Protein AF-A0A2V8G9W7-F1 (afdb_monomer)

Radius of gyration: 16.41 Å; Cα contacts (8 Å, |Δi|>4): 81; chains: 1; bounding box: 34×30×47 Å

Secondary structure (DSSP, 8-state):
-HHHHHT---GGG--S-EEEEEE--SS----TT--HHHHHHHHHHIIIIIHHHHHHHHHHHHHH-TTEEEEEEPS--TTHHHH-HHHHHHHHHHHHHHHHT-

Foldseek 3Di:
DVVVVVPQDQLLPDDDADEEEQEDDPADDDDPPDDPVRVVVRRVCCVVPVNVPSVVNVVNCVVRNPNYDYDYDYPDDPCCCVVPPVNVVVVVVVVCCSVVVD

pLDDT: mean 90.94, std 8.75, range [58.19, 98.12]

Nearest PDB structures (foldseek):
  2xmz-assembly1_A  TM=7.226E-01  e=2.400E+00  Staphylococcus aureus
  3fg9-assembly3_E  TM=3.891E-01  e=1.613E+00  Lactiplantibacillus plantarum
  6lla-assembly1_A  TM=4.918E-01  e=3.573E+00  Providencia alcalifaciens F90-2004

Structure (mmCIF, N/CA/C/O backbone):
data_AF-A0A2V8G9W7-F1
#
_entry.id   AF-A0A2V8G9W7-F1
#
loop_
_atom_site.group_PDB
_atom_site.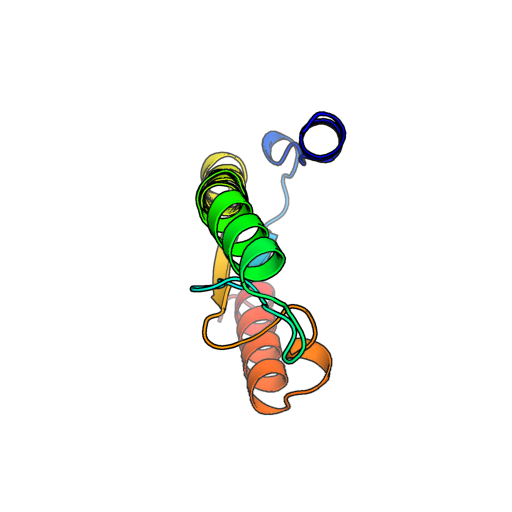id
_atom_site.type_symbol
_atom_site.label_atom_id
_atom_site.label_alt_id
_atom_site.label_comp_id
_atom_site.label_asym_id
_atom_site.label_entity_id
_atom_site.label_seq_id
_atom_site.pdbx_PDB_ins_code
_atom_site.Cartn_x
_atom_site.Cartn_y
_atom_site.Cartn_z
_atom_site.occupancy
_atom_site.B_iso_or_equiv
_atom_site.auth_seq_id
_atom_site.auth_comp_id
_atom_site.auth_asym_id
_atom_site.auth_atom_id
_atom_site.pdbx_PDB_model_num
ATOM 1 N N . MET A 1 1 ? -5.500 7.413 -16.360 1.00 58.41 1 MET A N 1
ATOM 2 C CA . MET A 1 1 ? -5.707 8.354 -15.234 1.00 58.41 1 MET A CA 1
ATOM 3 C C . MET A 1 1 ? -7.182 8.521 -14.854 1.00 58.41 1 MET A C 1
ATOM 5 O O . MET A 1 1 ? -7.448 8.552 -13.666 1.00 58.41 1 MET A O 1
ATOM 9 N N . ARG A 1 2 ? -8.145 8.560 -15.795 1.00 58.19 2 ARG A N 1
ATOM 10 C CA . ARG A 1 2 ? -9.589 8.661 -15.477 1.00 58.19 2 ARG A CA 1
ATOM 11 C C . ARG A 1 2 ? -10.114 7.530 -14.571 1.00 58.19 2 ARG A C 1
ATOM 13 O O . ARG A 1 2 ? -10.592 7.821 -13.486 1.00 58.19 2 ARG A O 1
ATOM 20 N N . GLY A 1 3 ? -9.903 6.265 -14.947 1.00 61.53 3 GLY A N 1
ATOM 21 C CA . GLY A 1 3 ? -10.383 5.125 -14.147 1.00 61.53 3 GLY A CA 1
ATOM 22 C C . GLY A 1 3 ? -9.764 5.013 -12.744 1.00 61.53 3 GLY A C 1
ATOM 23 O O . GLY A 1 3 ? -10.428 4.574 -11.818 1.00 61.53 3 GLY A O 1
ATOM 24 N N . ALA A 1 4 ? -8.521 5.474 -12.554 1.00 62.44 4 ALA A N 1
ATOM 25 C CA . ALA A 1 4 ? -7.884 5.493 -11.232 1.00 62.44 4 ALA A CA 1
ATOM 26 C C . ALA A 1 4 ? -8.502 6.540 -10.290 1.00 62.44 4 ALA A C 1
ATOM 28 O O . ALA A 1 4 ? -8.492 6.334 -9.086 1.00 62.44 4 ALA A O 1
ATOM 29 N N . ARG A 1 5 ? -9.043 7.640 -10.836 1.00 63.84 5 ARG A N 1
ATOM 30 C CA . ARG A 1 5 ? -9.776 8.658 -10.066 1.00 63.84 5 ARG A CA 1
ATOM 31 C C . ARG A 1 5 ? -11.213 8.234 -9.780 1.00 63.84 5 ARG A C 1
ATOM 33 O O . ARG A 1 5 ? -11.722 8.513 -8.710 1.00 63.84 5 ARG A O 1
ATOM 40 N N . GLU A 1 6 ? -11.861 7.562 -10.729 1.00 70.25 6 GLU A N 1
ATOM 41 C CA . GLU A 1 6 ? -13.224 7.036 -10.550 1.00 70.25 6 GLU A CA 1
ATOM 42 C C . GLU A 1 6 ? -13.275 5.903 -9.511 1.00 70.25 6 GLU A C 1
ATOM 44 O O . GLU A 1 6 ? -14.286 5.736 -8.838 1.00 70.25 6 GLU A O 1
ATOM 49 N N . ALA A 1 7 ? -12.179 5.154 -9.358 1.00 76.44 7 ALA A N 1
ATOM 50 C CA . ALA A 1 7 ? -12.022 4.118 -8.340 1.00 76.44 7 ALA A CA 1
ATOM 51 C C . ALA A 1 7 ? -11.385 4.622 -7.029 1.00 76.44 7 ALA A C 1
ATOM 53 O O . ALA A 1 7 ? -11.114 3.806 -6.148 1.00 76.44 7 ALA A O 1
ATOM 54 N N . ASP A 1 8 ? -11.095 5.923 -6.904 1.00 83.12 8 ASP A N 1
ATOM 55 C CA . ASP A 1 8 ? -10.475 6.472 -5.698 1.00 83.12 8 ASP A CA 1
ATOM 56 C C . ASP A 1 8 ? -11.510 6.522 -4.557 1.00 83.12 8 ASP A C 1
ATOM 58 O O . ASP A 1 8 ? -12.560 7.153 -4.722 1.00 83.12 8 ASP A O 1
ATOM 62 N N . PRO A 1 9 ? -11.287 5.832 -3.424 1.00 89.50 9 PRO A N 1
ATOM 63 C CA . PRO A 1 9 ? -12.305 5.739 -2.386 1.00 89.50 9 PRO A CA 1
ATOM 64 C C . PRO A 1 9 ? -12.497 7.060 -1.639 1.00 89.50 9 PRO A C 1
ATOM 66 O O . PRO A 1 9 ? -11.535 7.720 -1.261 1.00 89.50 9 PRO A O 1
ATOM 69 N N . ASP A 1 10 ? -13.749 7.402 -1.338 1.00 93.50 10 ASP A N 1
ATOM 70 C CA . ASP A 1 10 ? -14.079 8.521 -0.453 1.00 93.50 10 ASP A CA 1
ATOM 71 C C . ASP A 1 10 ? -14.048 8.063 1.014 1.00 93.50 10 ASP A C 1
ATOM 73 O O . ASP A 1 10 ? -15.058 7.620 1.574 1.00 93.50 10 ASP A O 1
ATOM 77 N N . TYR A 1 11 ? -12.871 8.150 1.640 1.00 95.62 11 TYR A N 1
ATOM 78 C CA . TYR A 1 11 ? -12.674 7.721 3.030 1.00 95.62 11 TYR A CA 1
ATOM 79 C C . TYR A 1 11 ? -13.394 8.606 4.053 1.00 95.62 11 TYR A C 1
ATOM 81 O O . TYR A 1 11 ? -13.629 8.163 5.177 1.00 95.62 11 TYR A O 1
ATOM 89 N N . THR A 1 12 ? -13.825 9.817 3.677 1.00 95.81 12 THR A N 1
ATOM 90 C CA . THR A 1 12 ? -14.509 10.741 4.601 1.00 95.81 12 THR A CA 1
ATOM 91 C C . THR A 1 12 ? -15.853 10.203 5.101 1.00 95.81 12 THR A C 1
ATOM 93 O O . THR A 1 12 ? -16.359 10.637 6.140 1.00 95.81 12 THR A O 1
ATOM 96 N N . LYS A 1 13 ? -16.422 9.232 4.376 1.00 94.81 13 LYS A N 1
ATOM 97 C CA . LYS A 1 13 ? -17.689 8.564 4.692 1.00 94.81 13 LYS A CA 1
ATOM 98 C C . LYS A 1 13 ? -17.529 7.338 5.589 1.00 94.81 13 LYS A C 1
ATOM 100 O O . LYS A 1 13 ? -18.532 6.801 6.055 1.00 94.81 13 LYS A O 1
ATOM 105 N N . VAL A 1 14 ? -16.303 6.876 5.834 1.00 95.12 14 VAL A N 1
ATOM 106 C CA . VAL A 1 14 ? -16.050 5.713 6.688 1.00 95.12 14 VAL A CA 1
ATOM 107 C C . VAL A 1 14 ? -15.969 6.169 8.143 1.00 95.12 14 VAL A C 1
ATOM 109 O O . VAL A 1 14 ? -15.146 7.005 8.511 1.00 95.12 14 VAL A O 1
ATOM 112 N N . THR A 1 15 ? -16.841 5.619 8.987 1.00 95.19 15 THR A N 1
ATOM 113 C CA . THR A 1 15 ? -16.925 5.981 10.413 1.00 95.19 15 THR A CA 1
AT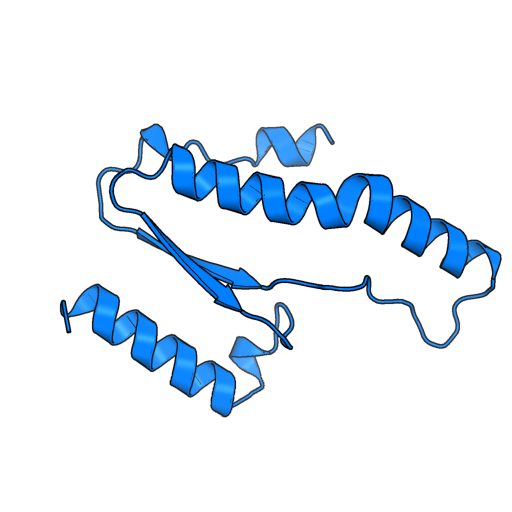OM 114 C C . THR A 1 15 ? -16.285 4.956 11.344 1.00 95.19 15 THR A C 1
ATOM 116 O O . THR A 1 15 ? -15.933 5.305 12.469 1.00 95.19 15 THR A O 1
ATOM 119 N N . ALA A 1 16 ? -16.118 3.712 10.892 1.00 95.69 16 ALA A N 1
ATOM 120 C CA . ALA A 1 16 ? -15.447 2.659 11.648 1.00 95.69 16 ALA A CA 1
ATOM 121 C C . ALA A 1 16 ? -13.918 2.846 11.627 1.00 95.69 16 ALA A C 1
ATOM 123 O O . ALA A 1 16 ? -13.399 3.371 10.642 1.00 95.69 16 ALA A O 1
ATOM 124 N N . PRO A 1 17 ? -13.179 2.392 12.657 1.00 96.50 17 PRO A N 1
ATOM 125 C CA . PRO A 1 17 ? -11.728 2.265 12.573 1.00 96.50 17 PRO A CA 1
ATOM 126 C C . PRO A 1 17 ? -11.307 1.447 11.348 1.00 96.50 17 PRO A C 1
ATOM 128 O O . PRO A 1 17 ? -11.945 0.443 11.027 1.00 96.50 17 PRO A O 1
ATOM 131 N N . ALA A 1 18 ? -10.212 1.834 10.691 1.00 97.25 18 ALA A N 1
ATOM 132 C CA . ALA A 1 18 ? -9.676 1.097 9.548 1.00 97.25 18 ALA A CA 1
ATOM 133 C C . ALA A 1 18 ? -8.156 0.936 9.627 1.00 97.25 18 ALA A C 1
ATOM 135 O O . ALA A 1 18 ? -7.429 1.894 9.889 1.00 97.25 18 ALA A O 1
ATOM 136 N N . LEU A 1 19 ? -7.685 -0.271 9.320 1.00 97.00 19 LEU A N 1
ATOM 137 C CA . LEU A 1 19 ? -6.276 -0.583 9.118 1.00 97.00 19 LEU A CA 1
ATOM 138 C C . LEU A 1 19 ? -6.014 -0.790 7.626 1.00 97.00 19 LEU A C 1
ATOM 140 O O . LEU A 1 19 ? -6.699 -1.580 6.977 1.00 97.00 19 LEU A O 1
ATOM 144 N N . SER A 1 20 ? -5.009 -0.100 7.094 1.00 95.44 20 SER A N 1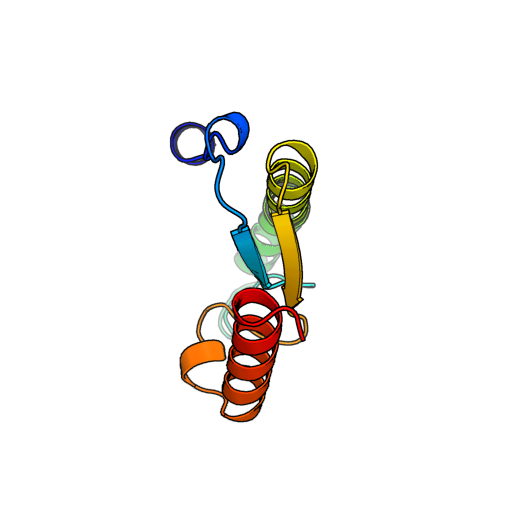
ATOM 145 C CA . SER A 1 20 ? -4.537 -0.253 5.721 1.00 95.44 20 SER A CA 1
ATOM 146 C C . SER A 1 20 ? -3.103 -0.770 5.707 1.00 95.44 20 SER A C 1
ATOM 148 O O . SER A 1 20 ? -2.225 -0.212 6.366 1.00 95.44 20 SER A O 1
ATOM 150 N N . PHE A 1 21 ? -2.858 -1.818 4.925 1.00 94.25 21 PHE A N 1
ATOM 151 C CA . PHE A 1 21 ? -1.516 -2.287 4.600 1.00 94.25 21 PHE A CA 1
ATOM 152 C C . PHE A 1 21 ? -1.131 -1.769 3.215 1.00 94.25 21 PHE A C 1
ATOM 154 O O . PHE A 1 21 ? -1.819 -2.045 2.231 1.00 94.25 21 PHE A O 1
ATOM 161 N N . ALA A 1 22 ? -0.039 -1.014 3.135 1.00 93.25 22 ALA A N 1
ATOM 162 C CA . ALA A 1 22 ? 0.423 -0.392 1.903 1.00 93.25 22 ALA A CA 1
ATOM 163 C C . ALA A 1 22 ? 1.795 -0.942 1.514 1.00 93.25 22 ALA A C 1
ATOM 165 O O . ALA A 1 22 ? 2.801 -0.572 2.110 1.00 93.25 22 ALA A O 1
ATOM 166 N N . THR A 1 23 ? 1.844 -1.809 0.503 1.00 91.88 23 THR A N 1
ATOM 167 C CA . THR A 1 23 ? 3.113 -2.250 -0.088 1.00 91.88 23 THR A CA 1
ATOM 168 C C . THR A 1 23 ? 3.810 -1.083 -0.778 1.00 91.88 23 THR A C 1
ATOM 170 O O . THR A 1 23 ? 3.214 -0.431 -1.640 1.00 91.88 23 THR A O 1
ATOM 173 N N . ILE A 1 24 ? 5.061 -0.838 -0.402 1.00 92.38 24 ILE A N 1
ATOM 174 C CA . ILE A 1 24 ? 5.915 0.209 -0.951 1.00 92.38 24 ILE A CA 1
ATOM 175 C C . ILE A 1 24 ? 6.920 -0.429 -1.893 1.00 92.38 24 ILE A C 1
ATOM 177 O O . ILE A 1 24 ? 7.681 -1.310 -1.499 1.00 92.38 24 ILE A O 1
ATOM 181 N N . TYR A 1 25 ? 6.942 0.058 -3.128 1.00 90.88 25 TYR A N 1
ATOM 182 C CA . TYR A 1 25 ? 7.959 -0.326 -4.095 1.00 90.88 25 TYR A CA 1
ATOM 183 C C . TYR A 1 25 ? 8.965 0.811 -4.244 1.00 90.88 25 TYR A C 1
ATOM 185 O O . TYR A 1 25 ? 8.578 1.956 -4.491 1.00 90.88 25 TYR A O 1
ATOM 193 N N . ASP A 1 26 ? 10.251 0.485 -4.142 1.00 88.38 26 ASP A N 1
ATOM 194 C CA . ASP A 1 26 ? 11.337 1.441 -4.391 1.00 88.38 26 ASP A CA 1
ATOM 195 C C . ASP A 1 26 ? 11.686 1.531 -5.886 1.00 88.38 26 ASP A C 1
ATOM 197 O O . ASP A 1 26 ? 12.175 2.553 -6.371 1.00 88.38 26 ASP A O 1
ATOM 201 N N . ALA A 1 27 ? 11.381 0.474 -6.643 1.00 90.31 27 ALA A N 1
ATOM 202 C CA . ALA A 1 27 ? 11.637 0.366 -8.073 1.00 90.31 27 ALA A CA 1
ATOM 203 C C . ALA A 1 27 ? 10.498 -0.385 -8.786 1.00 90.31 27 ALA A C 1
ATOM 205 O O . ALA A 1 27 ? 9.824 -1.217 -8.172 1.00 90.31 27 ALA A O 1
ATOM 206 N N . PRO A 1 28 ? 10.275 -0.134 -10.089 1.00 91.75 28 PRO A N 1
ATOM 207 C CA . PRO A 1 28 ? 9.295 -0.884 -10.853 1.00 91.75 28 PRO A CA 1
ATOM 208 C C . PRO A 1 28 ? 9.821 -2.283 -11.175 1.00 91.75 28 PRO A C 1
ATOM 210 O O . PRO A 1 28 ? 11.024 -2.497 -11.336 1.00 91.75 28 PRO A O 1
ATOM 213 N N . TYR A 1 29 ? 8.904 -3.225 -11.381 1.00 90.75 29 TYR A N 1
ATOM 214 C CA . TYR A 1 29 ? 9.251 -4.498 -12.001 1.00 90.75 29 TYR A CA 1
ATOM 215 C C . TYR A 1 29 ? 9.691 -4.279 -13.456 1.00 90.75 29 TYR A C 1
ATOM 217 O O . TYR A 1 29 ? 8.969 -3.666 -14.247 1.00 90.75 29 TYR A O 1
ATOM 225 N N . ILE A 1 30 ? 10.863 -4.805 -13.812 1.00 94.12 30 ILE A N 1
ATOM 226 C CA . ILE A 1 30 ? 11.386 -4.810 -15.180 1.00 94.12 30 ILE A CA 1
ATOM 227 C C . ILE A 1 30 ? 11.583 -6.277 -15.586 1.00 94.12 30 ILE A C 1
ATOM 229 O O . ILE A 1 30 ? 12.370 -6.966 -14.931 1.00 94.12 30 ILE A O 1
ATOM 233 N N . PRO A 1 31 ? 10.898 -6.768 -16.637 1.00 95.06 31 PRO A N 1
ATOM 234 C CA . PRO A 1 31 ? 11.097 -8.124 -17.142 1.00 95.06 31 PRO A CA 1
ATOM 235 C C . PRO A 1 31 ? 12.564 -8.398 -17.492 1.00 95.06 31 PRO A C 1
ATOM 237 O O . PRO A 1 31 ? 13.274 -7.510 -17.970 1.00 95.06 31 PRO A O 1
ATOM 240 N N . ALA A 1 32 ? 13.019 -9.632 -17.268 1.00 96.50 32 ALA A N 1
ATOM 241 C CA . ALA A 1 32 ? 14.411 -10.016 -17.518 1.00 96.50 32 ALA A CA 1
ATOM 242 C C . ALA A 1 32 ? 14.803 -9.911 -19.004 1.00 96.50 32 ALA A C 1
ATOM 244 O O . ALA A 1 32 ? 15.964 -9.665 -19.319 1.00 96.50 32 ALA A O 1
ATOM 245 N N . ASP A 1 33 ? 13.831 -10.067 -19.901 1.00 97.00 33 ASP A N 1
ATOM 246 C CA . ASP A 1 33 ? 13.951 -9.999 -21.357 1.00 97.00 33 ASP A CA 1
ATOM 247 C C . ASP A 1 33 ? 13.622 -8.611 -21.937 1.00 97.00 33 ASP A C 1
ATOM 249 O O . ASP A 1 33 ? 13.576 -8.446 -23.156 1.00 97.00 33 ASP A O 1
ATOM 253 N N . ALA A 1 34 ? 13.405 -7.597 -21.092 1.00 97.19 34 ALA A N 1
ATOM 254 C CA . ALA A 1 34 ? 13.112 -6.248 -21.557 1.00 97.19 34 ALA A CA 1
ATOM 255 C C . ALA A 1 34 ? 14.314 -5.627 -22.286 1.00 97.19 34 ALA A C 1
ATOM 257 O O . ALA A 1 34 ? 15.395 -5.466 -21.709 1.00 97.19 34 ALA A O 1
ATOM 258 N N . ASP A 1 35 ? 14.095 -5.209 -23.534 1.00 98.12 35 ASP A N 1
ATOM 259 C CA . ASP A 1 35 ? 15.072 -4.425 -24.286 1.00 98.12 35 ASP A CA 1
ATOM 260 C C . ASP A 1 35 ? 15.276 -3.017 -23.687 1.00 98.12 35 ASP A C 1
ATOM 262 O O . ASP A 1 35 ? 14.583 -2.584 -22.757 1.00 98.12 35 ASP A O 1
ATOM 266 N N . ALA A 1 36 ? 16.263 -2.286 -24.213 1.00 98.12 36 ALA A N 1
ATOM 267 C CA . ALA A 1 36 ? 16.616 -0.960 -23.710 1.00 98.12 36 ALA A CA 1
ATOM 268 C C . ALA A 1 36 ? 15.450 0.043 -23.801 1.00 98.12 36 ALA A C 1
ATOM 270 O O . ALA A 1 36 ? 15.233 0.811 -22.862 1.00 98.12 36 ALA A O 1
ATOM 271 N N . ALA A 1 37 ? 14.672 0.005 -24.887 1.00 97.94 37 ALA A N 1
ATOM 272 C CA . ALA A 1 37 ? 13.567 0.933 -25.110 1.00 97.94 37 ALA A CA 1
ATOM 273 C C . ALA A 1 37 ? 12.390 0.652 -24.163 1.00 97.94 37 ALA A C 1
ATOM 275 O O . ALA A 1 37 ? 11.788 1.572 -23.602 1.00 97.94 37 ALA A O 1
ATOM 276 N N . LEU A 1 38 ? 12.068 -0.623 -23.933 1.00 97.62 38 LEU A N 1
ATOM 277 C CA . LEU A 1 38 ? 11.048 -1.035 -22.978 1.00 97.62 38 LEU A CA 1
ATOM 278 C C . LEU A 1 38 ? 11.466 -0.690 -21.548 1.00 97.62 38 LEU A C 1
ATOM 280 O O . LEU A 1 38 ? 10.656 -0.153 -20.790 1.00 97.62 38 LEU A O 1
ATOM 284 N N . ARG A 1 39 ? 12.726 -0.954 -21.188 1.00 97.88 39 ARG A N 1
ATOM 285 C CA . ARG A 1 39 ? 13.281 -0.592 -19.879 1.00 97.88 39 ARG A CA 1
ATOM 286 C C . ARG A 1 39 ? 13.144 0.905 -19.615 1.00 97.88 39 ARG A C 1
ATOM 288 O O . ARG A 1 39 ? 12.629 1.281 -18.563 1.00 97.88 39 ARG A O 1
ATOM 295 N N . GLU A 1 40 ? 13.549 1.745 -20.565 1.00 98.06 40 GLU A N 1
ATOM 296 C CA . GLU A 1 40 ? 13.416 3.200 -20.457 1.00 98.06 40 GLU A CA 1
ATOM 297 C C . GLU A 1 40 ? 11.950 3.608 -20.267 1.00 98.06 40 GLU A C 1
ATOM 299 O O . GLU A 1 40 ? 11.617 4.323 -19.324 1.00 98.06 40 GLU A O 1
ATOM 304 N N . LYS A 1 41 ? 11.040 3.067 -21.083 1.00 97.75 41 LYS A N 1
ATOM 305 C CA . LYS A 1 41 ? 9.604 3.355 -20.979 1.00 97.75 41 LYS A CA 1
ATOM 306 C C . LYS A 1 41 ? 9.012 2.974 -19.617 1.00 97.75 41 LYS A C 1
ATOM 308 O O . LYS A 1 41 ? 8.170 3.708 -19.095 1.00 97.75 41 LYS A O 1
ATOM 313 N N . ILE A 1 42 ? 9.417 1.837 -19.047 1.00 97.44 42 ILE A N 1
ATOM 314 C CA . ILE A 1 42 ? 8.968 1.389 -17.720 1.00 97.44 42 ILE A CA 1
ATOM 315 C C . ILE A 1 42 ? 9.468 2.349 -16.640 1.00 97.44 42 ILE A C 1
ATOM 317 O O . ILE A 1 42 ? 8.670 2.801 -15.819 1.00 97.44 42 ILE A O 1
ATOM 321 N N . VAL A 1 43 ? 10.759 2.690 -16.660 1.00 97.00 43 VAL A N 1
ATOM 322 C CA . VAL A 1 43 ? 11.370 3.597 -15.677 1.00 97.00 43 VAL A CA 1
ATOM 323 C C . VAL A 1 43 ? 10.746 4.991 -15.755 1.00 97.00 43 VAL A C 1
ATOM 325 O O . VAL A 1 43 ? 10.358 5.540 -14.726 1.00 97.00 43 VAL A O 1
ATOM 328 N N . THR A 1 44 ? 10.557 5.536 -16.958 1.00 97.12 44 THR A N 1
ATOM 329 C CA . THR A 1 44 ? 9.896 6.834 -17.155 1.00 97.12 44 THR A CA 1
ATOM 330 C C . THR A 1 44 ? 8.477 6.813 -16.599 1.00 97.12 44 THR A C 1
ATOM 332 O O . THR A 1 44 ? 8.117 7.657 -15.781 1.00 97.12 44 THR A O 1
ATOM 335 N N . ARG A 1 45 ? 7.679 5.792 -16.940 1.00 95.00 45 ARG A N 1
ATOM 336 C CA . ARG A 1 45 ? 6.311 5.661 -16.418 1.00 95.00 45 ARG A CA 1
ATOM 337 C C . ARG A 1 45 ? 6.273 5.500 -14.896 1.00 95.00 45 ARG A C 1
ATOM 339 O O . ARG A 1 45 ? 5.355 6.004 -14.249 1.00 95.00 45 ARG A O 1
ATOM 346 N N . TRP A 1 46 ? 7.227 4.775 -14.322 1.00 94.81 46 TRP A N 1
ATOM 347 C CA . TRP A 1 46 ? 7.350 4.624 -12.877 1.00 94.81 46 TRP A CA 1
ATOM 348 C C . TRP A 1 46 ? 7.618 5.963 -12.194 1.00 94.81 46 TRP A C 1
ATOM 350 O O . TRP A 1 46 ? 6.899 6.318 -11.263 1.00 94.81 46 TRP A O 1
ATOM 360 N N . ASN A 1 47 ? 8.592 6.722 -12.690 1.00 94.50 47 ASN A N 1
ATOM 361 C CA . ASN A 1 47 ? 8.976 8.002 -12.105 1.00 94.50 47 ASN A CA 1
ATOM 362 C C . ASN A 1 47 ? 7.874 9.058 -12.249 1.00 94.50 47 ASN A C 1
ATOM 364 O O . ASN A 1 47 ? 7.590 9.778 -11.296 1.00 94.50 47 ASN A O 1
ATOM 368 N N . GLU A 1 48 ? 7.225 9.128 -13.412 1.00 94.38 48 GLU A N 1
ATOM 369 C CA . GLU A 1 48 ? 6.170 10.113 -13.674 1.00 94.38 48 GLU A CA 1
ATOM 370 C C . GLU A 1 48 ? 4.852 9.782 -12.965 1.00 94.38 48 GLU A C 1
ATOM 372 O O . GLU A 1 48 ? 4.128 10.688 -12.552 1.00 94.38 48 GLU A O 1
ATOM 377 N N . TYR A 1 49 ? 4.518 8.493 -12.826 1.00 89.81 49 TYR A N 1
ATOM 378 C CA . TYR A 1 49 ? 3.194 8.078 -12.353 1.00 89.81 49 TYR A CA 1
ATOM 379 C C . TYR A 1 49 ? 3.235 7.080 -11.205 1.00 89.81 49 TYR A C 1
ATOM 381 O O . TYR A 1 49 ? 2.550 7.293 -10.213 1.00 89.81 49 TYR A O 1
ATOM 389 N N . GLY A 1 50 ? 3.990 5.986 -11.323 1.00 89.94 50 GLY A N 1
ATOM 390 C CA . GLY A 1 50 ? 3.962 4.889 -10.349 1.00 89.94 50 GLY A CA 1
ATOM 391 C C . GLY A 1 50 ? 4.358 5.324 -8.935 1.00 89.94 50 GLY A C 1
ATOM 392 O O . GLY A 1 50 ? 3.558 5.205 -8.004 1.00 89.94 50 GLY A O 1
ATOM 393 N N . ASN A 1 51 ? 5.561 5.883 -8.794 1.00 90.38 51 ASN A N 1
ATOM 394 C CA . ASN A 1 51 ? 6.109 6.307 -7.509 1.00 90.38 51 ASN A CA 1
ATOM 395 C C . ASN A 1 51 ? 5.301 7.460 -6.866 1.00 90.38 51 ASN A C 1
ATOM 397 O O . ASN A 1 51 ? 4.922 7.348 -5.698 1.00 90.38 51 ASN A O 1
ATOM 401 N N . PRO A 1 52 ? 4.922 8.530 -7.594 1.00 92.06 52 PRO A N 1
ATOM 402 C CA . PRO A 1 52 ? 4.059 9.560 -7.017 1.00 92.06 52 PRO A CA 1
ATOM 403 C C . PRO A 1 52 ? 2.679 9.027 -6.611 1.00 92.06 52 PRO A C 1
ATOM 405 O O . PRO A 1 52 ? 2.127 9.437 -5.590 1.00 92.06 52 PRO A O 1
ATOM 408 N N . PHE A 1 53 ? 2.110 8.093 -7.382 1.00 89.69 53 PHE A N 1
ATOM 409 C CA . PHE A 1 53 ? 0.759 7.590 -7.134 1.00 89.69 53 PHE A CA 1
ATOM 410 C C . PHE A 1 53 ? 0.657 6.724 -5.873 1.00 89.69 53 PHE A C 1
ATOM 412 O O . PHE A 1 53 ? -0.335 6.839 -5.153 1.00 89.69 53 PHE A O 1
ATOM 419 N N . GLN A 1 54 ? 1.664 5.897 -5.555 1.00 91.25 54 GLN A N 1
ATOM 420 C CA . GLN A 1 54 ? 1.654 5.138 -4.292 1.00 91.25 54 GLN A CA 1
ATOM 421 C C . GLN A 1 54 ? 1.623 6.072 -3.074 1.00 91.25 54 GLN A C 1
ATOM 423 O O . GLN A 1 54 ? 0.827 5.859 -2.158 1.00 91.25 54 GLN A O 1
ATOM 428 N N . ARG A 1 55 ? 2.415 7.153 -3.099 1.00 92.06 55 ARG A N 1
ATOM 429 C CA . ARG A 1 55 ? 2.448 8.150 -2.021 1.00 92.06 55 ARG A CA 1
ATOM 430 C C . ARG A 1 55 ? 1.139 8.915 -1.932 1.00 92.06 55 ARG A C 1
ATOM 432 O O . ARG A 1 55 ? 0.547 8.957 -0.860 1.00 92.06 55 ARG A O 1
ATOM 439 N N . TYR A 1 56 ? 0.618 9.370 -3.070 1.00 92.62 56 TYR A N 1
ATOM 440 C CA . TYR A 1 56 ? -0.696 10.005 -3.136 1.00 92.62 56 TYR A CA 1
ATOM 441 C C . TYR A 1 56 ? -1.797 9.159 -2.480 1.00 92.62 56 TYR A C 1
ATOM 443 O O . TYR A 1 56 ? -2.581 9.691 -1.702 1.00 92.62 56 TYR A O 1
ATOM 451 N N . LYS A 1 57 ? -1.851 7.847 -2.746 1.00 91.81 57 LYS A N 1
ATOM 452 C CA . LYS A 1 57 ? -2.862 6.962 -2.144 1.00 91.81 57 LYS A CA 1
ATOM 453 C C . LYS A 1 57 ? -2.743 6.867 -0.623 1.00 91.81 57 LYS A C 1
ATOM 455 O O . LYS A 1 57 ? -3.759 6.860 0.069 1.00 91.81 57 LYS A O 1
ATOM 460 N N . ILE A 1 58 ? -1.518 6.767 -0.113 1.00 94.75 58 ILE A N 1
ATOM 461 C CA . ILE A 1 58 ? -1.258 6.699 1.328 1.00 94.75 58 ILE A CA 1
ATOM 462 C C . ILE A 1 58 ? -1.644 8.020 1.989 1.00 94.75 58 ILE A C 1
ATOM 464 O O . ILE A 1 58 ? -2.351 8.015 2.994 1.00 94.75 58 ILE A O 1
ATOM 468 N N . ASP A 1 59 ? -1.239 9.142 1.399 1.00 95.31 59 ASP A N 1
ATOM 469 C CA . ASP A 1 59 ? -1.541 10.477 1.914 1.00 95.31 59 ASP A CA 1
ATOM 470 C C . ASP A 1 59 ? -3.040 10.779 1.848 1.00 95.31 59 ASP A C 1
ATOM 472 O O . ASP A 1 59 ? -3.592 11.368 2.775 1.00 95.31 59 ASP A O 1
ATOM 476 N N . HIS A 1 60 ? -3.720 10.334 0.788 1.00 95.06 60 HIS A N 1
ATOM 477 C CA . HIS A 1 60 ? -5.174 10.395 0.674 1.00 95.06 60 HIS A CA 1
ATOM 478 C C . HIS A 1 60 ? -5.842 9.645 1.836 1.00 95.06 60 HIS A C 1
ATOM 480 O O . HIS A 1 60 ? -6.630 10.242 2.569 1.00 95.06 60 HIS A O 1
ATOM 486 N N . PHE A 1 61 ? -5.477 8.381 2.070 1.00 96.38 61 PHE A N 1
ATOM 487 C CA . PHE A 1 61 ? -6.026 7.608 3.186 1.00 96.38 61 PHE A CA 1
ATOM 488 C C . PHE A 1 61 ? -5.735 8.267 4.540 1.00 96.38 61 PHE A C 1
ATOM 490 O O . PHE A 1 61 ? -6.656 8.477 5.321 1.00 96.38 61 PHE A O 1
ATOM 497 N N . LYS A 1 62 ? -4.474 8.634 4.811 1.00 96.00 62 LYS A N 1
ATOM 498 C CA . LYS A 1 62 ? -4.062 9.251 6.086 1.00 96.00 62 LYS A CA 1
ATOM 499 C C . LYS A 1 62 ? -4.808 10.559 6.363 1.00 96.00 62 LYS A C 1
ATOM 501 O O . LYS A 1 62 ? -5.126 10.839 7.514 1.00 96.00 62 LYS A O 1
ATOM 506 N N . ARG A 1 63 ? -5.071 11.360 5.328 1.00 96.00 63 ARG A N 1
ATOM 507 C CA . ARG A 1 63 ? -5.774 12.641 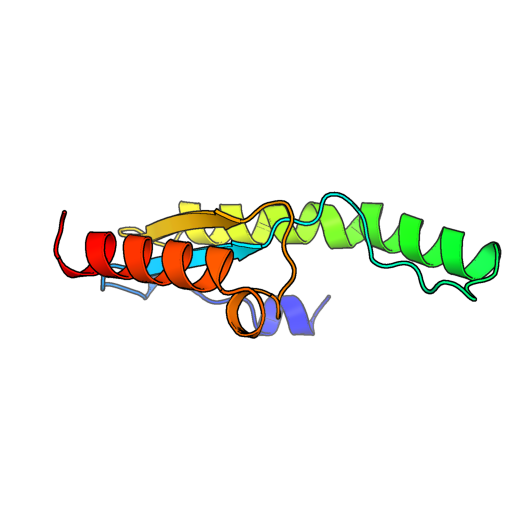5.457 1.00 96.00 63 ARG A CA 1
ATOM 508 C C . ARG A 1 63 ? -7.268 12.460 5.732 1.00 96.00 63 ARG A C 1
ATOM 510 O O . ARG A 1 63 ? -7.805 13.156 6.589 1.00 96.00 63 ARG A O 1
ATOM 517 N N . ASP A 1 64 ? -7.925 11.548 5.017 1.00 97.06 64 ASP A N 1
ATOM 518 C CA . ASP A 1 64 ? -9.393 11.506 4.974 1.00 97.06 64 ASP A CA 1
ATOM 519 C C . ASP A 1 64 ? -9.991 10.433 5.910 1.00 97.06 64 ASP A C 1
ATOM 521 O O . ASP A 1 64 ? -11.122 10.580 6.384 1.00 97.06 64 ASP A O 1
ATOM 525 N N . MET A 1 65 ? -9.230 9.389 6.259 1.00 97.38 65 MET A N 1
ATOM 526 C CA . MET A 1 65 ? -9.655 8.327 7.175 1.00 97.38 65 MET A CA 1
ATOM 527 C C . MET A 1 65 ? -9.411 8.712 8.644 1.00 97.38 65 MET A C 1
ATOM 529 O O . MET A 1 65 ? -8.351 8.449 9.210 1.00 97.38 65 MET A O 1
ATOM 533 N N . LYS A 1 66 ? -10.424 9.292 9.301 1.00 94.38 66 LYS A N 1
ATOM 534 C CA . LYS A 1 66 ? -10.313 9.854 10.670 1.00 94.38 66 LYS A CA 1
ATOM 535 C C . LYS A 1 66 ? -9.784 8.886 11.734 1.00 94.38 66 LYS A C 1
ATOM 537 O O . LYS A 1 66 ? -9.108 9.310 12.662 1.00 94.38 66 LYS A O 1
ATOM 542 N N . GLN A 1 67 ? -10.136 7.607 11.622 1.00 94.75 67 GLN A N 1
ATOM 543 C CA . GLN A 1 67 ? -9.698 6.531 12.521 1.00 94.75 67 GLN A CA 1
ATOM 544 C C . GLN A 1 67 ? -8.839 5.515 11.755 1.00 94.75 67 GLN A C 1
ATOM 546 O O . GLN A 1 67 ? -9.014 4.303 11.880 1.00 94.75 67 GLN A O 1
ATOM 551 N N . GLY A 1 68 ? -7.977 6.030 10.878 1.00 95.69 68 GLY A N 1
ATOM 552 C CA . GLY A 1 68 ? -7.125 5.247 9.998 1.00 95.69 68 GLY A CA 1
ATOM 553 C C . GLY A 1 68 ? -5.758 4.963 10.604 1.00 95.69 68 GLY A C 1
ATOM 554 O O . GLY A 1 68 ? -5.102 5.853 11.141 1.00 95.69 68 GLY A O 1
ATOM 555 N N . GLN A 1 69 ? -5.297 3.729 10.446 1.00 97.06 69 GLN A N 1
ATOM 556 C CA . GLN A 1 69 ? -3.906 3.341 10.651 1.00 97.06 69 GLN A CA 1
ATOM 557 C C . GLN A 1 69 ? -3.339 2.823 9.331 1.00 97.06 69 GLN A C 1
ATOM 559 O O . GLN A 1 69 ? -4.018 2.099 8.602 1.00 97.06 69 GLN A O 1
ATOM 564 N N . VAL A 1 70 ? -2.099 3.198 9.013 1.00 97.00 70 VAL A N 1
ATOM 565 C CA . VAL A 1 70 ? -1.388 2.704 7.828 1.00 97.00 70 VAL A CA 1
ATOM 566 C C . VAL A 1 70 ? -0.118 2.006 8.268 1.00 97.00 70 VAL A C 1
ATOM 568 O O . VAL A 1 70 ? 0.684 2.587 8.996 1.00 97.00 70 VAL A O 1
ATOM 571 N N . ILE A 1 71 ? 0.074 0.791 7.770 1.00 95.69 71 ILE A N 1
ATOM 572 C CA . ILE A 1 71 ? 1.317 0.045 7.901 1.00 95.69 71 ILE A CA 1
ATOM 573 C C . ILE A 1 71 ? 1.927 -0.076 6.511 1.00 95.69 71 ILE A C 1
ATOM 575 O O . ILE A 1 71 ? 1.364 -0.711 5.619 1.00 95.69 71 ILE A O 1
ATOM 579 N N . GLU A 1 72 ? 3.068 0.579 6.330 1.00 94.44 72 GLU A N 1
ATOM 580 C CA . GLU A 1 72 ? 3.845 0.525 5.096 1.00 94.44 72 GLU A CA 1
ATOM 581 C C . GLU A 1 72 ? 4.700 -0.748 5.109 1.00 94.44 72 GLU A C 1
ATOM 583 O O . GLU A 1 72 ? 5.456 -0.996 6.049 1.00 94.44 72 GLU A O 1
ATOM 588 N N . LEU A 1 73 ? 4.524 -1.590 4.093 1.00 92.12 73 LEU A N 1
ATOM 589 C CA . LEU A 1 73 ? 5.255 -2.838 3.932 1.00 92.12 73 LEU A CA 1
ATOM 590 C C . LEU A 1 73 ? 6.352 -2.626 2.896 1.00 92.12 73 LEU A C 1
ATOM 592 O O . LEU A 1 73 ? 6.060 -2.348 1.734 1.00 92.12 73 LEU A O 1
ATOM 596 N N . HIS A 1 74 ? 7.595 -2.770 3.325 1.00 90.44 74 HIS A N 1
ATOM 597 C CA . HIS A 1 74 ? 8.775 -2.692 2.471 1.00 90.44 74 HIS A CA 1
ATOM 598 C C . HIS A 1 74 ? 9.297 -4.098 2.169 1.00 90.44 74 HIS A C 1
ATOM 600 O O . HIS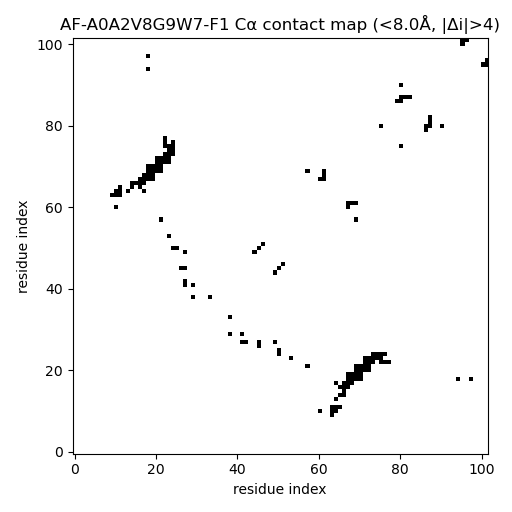 A 1 74 ? 8.919 -5.053 2.852 1.00 90.44 74 HIS A O 1
ATOM 606 N N . ASP A 1 75 ? 10.149 -4.217 1.148 1.00 86.88 75 ASP A N 1
ATOM 607 C CA . ASP A 1 75 ? 10.793 -5.478 0.752 1.00 86.88 75 ASP A CA 1
ATOM 608 C C . ASP A 1 75 ? 9.800 -6.628 0.494 1.00 86.88 75 ASP A C 1
ATOM 610 O O . ASP A 1 75 ? 10.061 -7.790 0.801 1.00 86.88 75 ASP A O 1
ATOM 614 N N . THR A 1 76 ? 8.628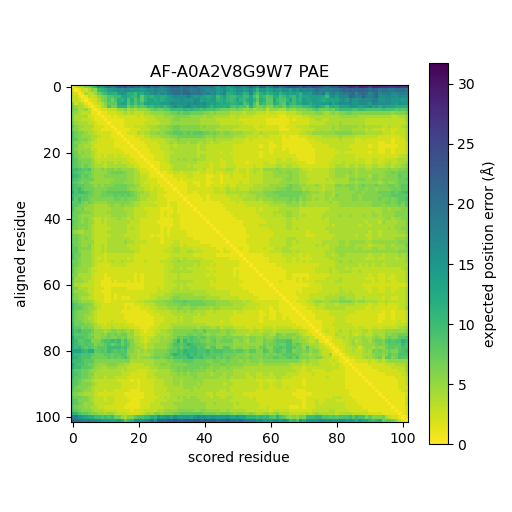 -6.293 -0.049 1.00 87.69 76 THR A N 1
ATOM 615 C CA . THR A 1 76 ? 7.538 -7.234 -0.314 1.00 87.69 76 THR A CA 1
ATOM 616 C C . THR A 1 76 ? 6.747 -6.815 -1.548 1.00 87.69 76 THR 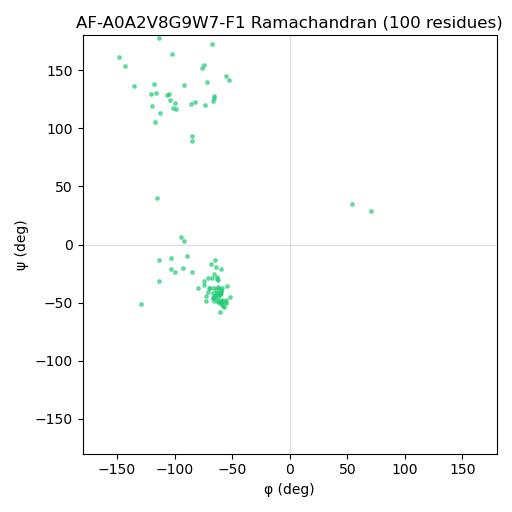A C 1
ATOM 618 O O . THR A 1 76 ? 6.805 -5.656 -1.965 1.00 87.69 76 THR A O 1
ATOM 621 N N . ASP A 1 77 ? 5.985 -7.735 -2.133 1.00 85.88 77 ASP A N 1
ATOM 622 C CA . ASP A 1 77 ? 5.059 -7.451 -3.225 1.00 85.88 77 ASP A CA 1
ATOM 623 C C . ASP A 1 77 ? 3.577 -7.650 -2.845 1.00 85.88 77 ASP A C 1
ATOM 625 O O . ASP A 1 77 ? 3.207 -8.019 -1.728 1.00 85.88 77 ASP A O 1
ATOM 629 N N . HIS A 1 78 ? 2.687 -7.358 -3.795 1.00 83.19 78 HIS A N 1
ATOM 630 C CA . HIS A 1 78 ? 1.241 -7.457 -3.601 1.00 83.19 78 HIS A CA 1
ATOM 631 C C . HIS A 1 78 ? 0.740 -8.891 -3.353 1.00 83.19 78 HIS A C 1
ATOM 633 O O . HIS A 1 78 ? -0.410 -9.064 -2.976 1.00 83.19 78 HIS A O 1
ATOM 639 N N . ALA A 1 79 ? 1.548 -9.920 -3.593 1.00 84.50 79 ALA A N 1
ATOM 640 C CA . ALA A 1 79 ? 1.202 -11.326 -3.420 1.00 84.50 79 ALA A CA 1
ATOM 641 C C . ALA A 1 79 ? 2.005 -12.014 -2.305 1.00 84.50 79 ALA A C 1
ATOM 643 O O . ALA A 1 79 ? 1.631 -13.104 -1.870 1.00 84.50 79 ALA A O 1
ATOM 644 N N . ASP A 1 80 ? 3.079 -11.408 -1.812 1.00 82.56 80 ASP A N 1
ATOM 645 C CA . ASP A 1 80 ? 3.939 -11.986 -0.780 1.00 82.56 80 ASP A CA 1
ATOM 646 C C . ASP A 1 80 ? 3.212 -12.218 0.532 1.00 82.56 80 ASP A C 1
ATOM 648 O O . ASP A 1 80 ? 3.455 -13.227 1.185 1.00 82.56 80 ASP A O 1
ATOM 652 N N . PHE A 1 81 ? 2.210 -11.408 0.865 1.00 76.75 81 PHE A N 1
ATOM 653 C CA . PHE A 1 81 ? 1.363 -11.709 2.015 1.00 76.75 81 PHE A CA 1
ATOM 654 C C . PHE A 1 81 ? 0.636 -13.064 1.911 1.00 76.75 81 PHE A C 1
ATOM 656 O O . PHE A 1 81 ? 0.217 -13.613 2.925 1.00 76.75 81 PHE A O 1
ATOM 663 N N . MET A 1 82 ? 0.466 -13.623 0.707 1.00 78.88 82 MET A N 1
ATOM 664 C CA . MET A 1 82 ? -0.116 -14.954 0.494 1.00 78.88 82 MET A CA 1
ATOM 665 C C . MET A 1 82 ? 0.936 -16.066 0.436 1.00 78.88 82 MET A C 1
ATOM 667 O O . MET A 1 82 ? 0.584 -17.228 0.622 1.00 78.88 82 MET A O 1
ATOM 671 N N . ARG A 1 83 ? 2.205 -15.739 0.175 1.00 85.88 83 ARG A N 1
ATOM 672 C CA . ARG A 1 83 ? 3.257 -16.724 -0.140 1.00 85.88 83 ARG A CA 1
ATOM 673 C C . ARG A 1 83 ? 4.349 -16.809 0.922 1.00 85.88 83 ARG A C 1
ATOM 675 O O . ARG A 1 83 ? 4.912 -17.880 1.129 1.00 85.88 83 ARG A O 1
ATOM 682 N N . ASP A 1 84 ? 4.638 -15.703 1.591 1.00 89.62 84 ASP A N 1
ATOM 683 C CA . ASP A 1 84 ? 5.714 -15.577 2.559 1.00 89.62 84 ASP A CA 1
ATOM 684 C C . ASP A 1 84 ? 5.173 -15.714 3.991 1.00 89.62 84 ASP A C 1
ATOM 686 O O . ASP A 1 84 ? 4.382 -14.905 4.485 1.00 89.62 84 ASP A O 1
ATOM 690 N N . ALA A 1 85 ? 5.622 -16.762 4.685 1.00 91.38 85 ALA A N 1
ATOM 691 C CA . ALA A 1 85 ? 5.181 -17.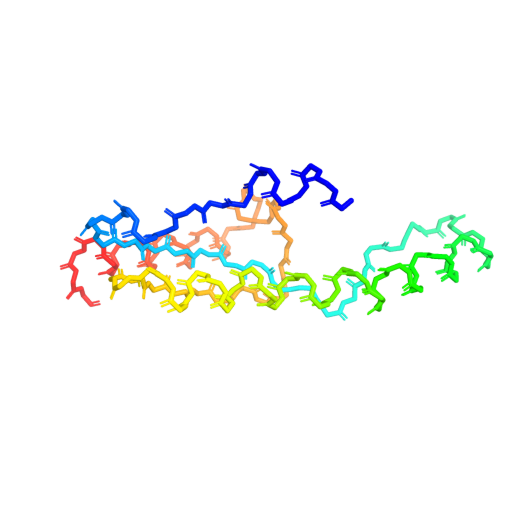068 6.043 1.00 91.38 85 ALA A CA 1
ATOM 692 C C . ALA A 1 85 ? 5.613 -16.014 7.083 1.00 91.38 85 ALA A C 1
ATOM 694 O O . ALA A 1 85 ? 4.975 -15.890 8.131 1.00 91.38 85 ALA A O 1
ATOM 695 N N . MET A 1 86 ? 6.697 -15.276 6.838 1.00 90.38 86 MET A N 1
ATOM 696 C CA . MET A 1 86 ? 7.149 -14.185 7.699 1.00 90.38 86 MET A CA 1
ATOM 697 C C . MET A 1 86 ? 6.214 -12.981 7.557 1.00 90.38 86 MET A C 1
ATOM 699 O O . MET A 1 86 ? 5.690 -12.514 8.575 1.00 90.38 86 MET A O 1
ATOM 703 N N . PHE A 1 87 ? 5.895 -12.561 6.329 1.00 90.19 87 PHE A N 1
ATOM 704 C CA . PHE A 1 87 ? 4.930 -11.479 6.105 1.00 90.19 87 PHE A CA 1
ATOM 705 C C . PHE A 1 87 ? 3.524 -11.853 6.585 1.00 90.19 87 PHE A C 1
ATOM 707 O O . PHE A 1 87 ? 2.872 -11.041 7.240 1.00 90.19 87 PHE A O 1
ATOM 714 N N . GLN A 1 88 ? 3.077 -13.098 6.393 1.00 91.12 88 GLN A N 1
ATOM 715 C CA . GLN A 1 88 ? 1.807 -13.579 6.957 1.00 91.12 88 GLN A CA 1
ATOM 716 C C . GLN A 1 88 ? 1.734 -13.397 8.474 1.00 91.12 88 GLN A C 1
ATOM 718 O O . GLN A 1 88 ? 0.771 -12.829 8.993 1.00 91.12 88 GLN A O 1
ATOM 723 N N . LYS A 1 89 ? 2.762 -13.854 9.201 1.00 92.50 89 LYS A N 1
ATOM 724 C CA . LYS A 1 89 ? 2.819 -13.718 10.664 1.00 92.50 89 LYS A CA 1
ATOM 725 C C . LYS A 1 89 ? 2.819 -12.254 11.089 1.00 92.50 89 LYS A C 1
ATOM 727 O O . LYS A 1 89 ? 2.131 -11.907 12.048 1.00 92.50 89 LYS A O 1
ATOM 732 N N . PHE A 1 90 ? 3.566 -11.406 10.383 1.00 92.62 90 PHE A N 1
ATOM 733 C CA . PHE A 1 90 ? 3.595 -9.969 10.639 1.00 92.62 90 PHE A CA 1
ATOM 734 C C . PHE A 1 90 ? 2.203 -9.345 10.479 1.00 92.62 90 PHE A C 1
ATOM 736 O O . PHE A 1 90 ? 1.718 -8.697 11.403 1.00 92.62 90 PHE A O 1
ATOM 743 N N . LEU A 1 91 ? 1.519 -9.597 9.361 1.00 92.69 91 LEU A N 1
ATOM 744 C CA . LEU A 1 91 ? 0.196 -9.028 9.101 1.00 92.69 91 LEU A CA 1
ATOM 745 C C . LEU A 1 91 ? -0.844 -9.515 10.103 1.00 92.69 91 LEU A C 1
ATOM 747 O O . LEU A 1 91 ? -1.607 -8.710 10.627 1.00 92.69 91 LEU A O 1
ATOM 751 N N . VAL A 1 92 ? -0.851 -10.812 10.421 1.00 93.38 92 VAL A N 1
ATOM 752 C CA . VAL A 1 92 ? -1.760 -11.369 11.433 1.00 93.38 92 VAL A CA 1
ATOM 753 C C . VAL A 1 92 ? -1.526 -10.720 12.794 1.00 93.38 92 VAL A C 1
ATOM 755 O O . VAL A 1 92 ? -2.491 -10.380 13.475 1.00 93.38 92 VAL A O 1
ATOM 758 N N . ARG A 1 93 ? -0.267 -10.499 13.187 1.00 95.31 93 ARG A N 1
ATOM 759 C CA . ARG A 1 93 ? 0.061 -9.792 14.430 1.00 95.31 93 ARG A CA 1
ATOM 760 C C . ARG A 1 93 ? -0.508 -8.373 14.434 1.00 95.31 93 ARG A C 1
ATOM 762 O O . ARG A 1 93 ? -1.150 -7.993 15.406 1.00 95.31 93 ARG A O 1
ATOM 769 N N . GLU A 1 94 ? -0.295 -7.605 13.371 1.00 95.88 94 GLU A N 1
ATOM 770 C CA . GLU A 1 94 ? -0.765 -6.216 13.302 1.00 95.88 94 GLU A CA 1
ATOM 771 C C . GLU A 1 94 ? -2.295 -6.116 13.211 1.00 95.88 94 GLU A C 1
ATOM 773 O O . GLU A 1 94 ? -2.896 -5.278 13.880 1.00 95.88 94 GLU A O 1
ATOM 778 N N . MET A 1 95 ? -2.950 -7.034 12.491 1.00 95.88 95 MET A N 1
ATOM 779 C CA . MET A 1 95 ? -4.413 -7.146 12.496 1.00 95.88 95 MET A CA 1
ATOM 780 C C . MET A 1 95 ? -4.953 -7.447 13.896 1.00 95.88 95 MET A C 1
ATOM 782 O O . MET A 1 95 ? -5.944 -6.851 14.307 1.00 95.88 95 MET A O 1
ATOM 786 N N . ARG A 1 96 ? -4.308 -8.349 14.650 1.00 97.00 96 ARG A N 1
ATOM 787 C CA . ARG A 1 96 ? -4.713 -8.658 16.029 1.00 97.00 96 ARG A CA 1
ATOM 788 C C . ARG A 1 96 ? -4.595 -7.443 16.938 1.00 97.00 96 ARG A C 1
ATOM 790 O O . ARG A 1 96 ? -5.565 -7.139 17.618 1.00 97.00 96 ARG A O 1
ATOM 797 N N . LYS A 1 97 ? -3.462 -6.736 16.907 1.00 96.44 97 LYS A N 1
ATOM 798 C CA . LYS A 1 97 ? -3.274 -5.502 17.685 1.00 96.44 97 LYS A CA 1
ATOM 799 C C . LYS A 1 97 ? -4.362 -4.481 17.391 1.00 96.44 97 LYS A C 1
ATOM 801 O O . LYS A 1 97 ? -5.002 -3.977 18.305 1.00 96.44 97 LYS A O 1
ATOM 806 N N . PHE A 1 98 ? -4.637 -4.252 16.110 1.00 96.94 98 PHE A N 1
ATOM 807 C CA . PHE A 1 98 ? -5.684 -3.334 15.685 1.00 96.94 98 PHE A CA 1
ATOM 808 C C . PHE A 1 98 ? -7.083 -3.751 16.169 1.00 96.94 98 PHE A C 1
ATOM 810 O O . PHE A 1 98 ? -7.842 -2.912 16.644 1.00 96.94 98 PHE A O 1
ATOM 817 N N . LEU A 1 99 ? -7.425 -5.041 16.075 1.00 95.75 99 LEU A N 1
ATOM 818 C CA . LEU A 1 99 ? -8.741 -5.558 16.473 1.00 95.75 99 LEU A CA 1
ATOM 819 C C . LEU A 1 99 ? -8.934 -5.638 17.992 1.00 95.75 99 LEU A C 1
ATOM 821 O O . LEU A 1 99 ? -10.064 -5.529 18.463 1.00 95.75 99 LEU A O 1
ATOM 825 N N . LEU A 1 100 ? -7.860 -5.879 18.744 1.00 96.06 100 LEU A N 1
ATOM 826 C CA . LEU A 1 100 ? -7.903 -6.140 20.184 1.00 96.06 100 LEU A CA 1
ATOM 827 C C . LEU A 1 100 ? -7.467 -4.936 21.032 1.00 96.06 100 LEU A C 1
ATOM 829 O O . LEU A 1 100 ? -7.692 -4.945 22.239 1.00 96.06 100 LEU A O 1
ATOM 833 N N . GLY A 1 101 ? -6.889 -3.899 20.418 1.00 84.38 101 GLY A N 1
ATOM 834 C CA . GLY A 1 101 ? -6.359 -2.729 21.121 1.00 84.38 101 GLY A CA 1
ATOM 835 C C . GLY A 1 101 ? -5.085 -3.019 21.924 1.00 84.38 101 GLY A C 1
ATOM 836 O O . GLY A 1 101 ? -4.868 -2.376 22.949 1.00 84.38 101 GLY A O 1
ATOM 837 N N . GLU A 1 102 ? -4.293 -4.004 21.484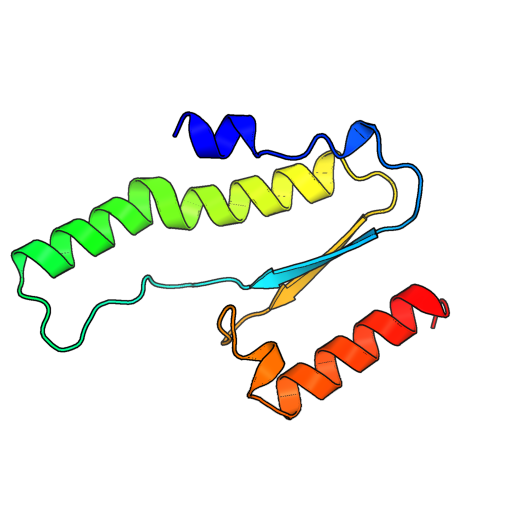 1.00 71.69 102 GLU A N 1
ATOM 838 C CA . GLU A 1 102 ? -3.024 -4.436 22.105 1.00 71.69 102 GLU A CA 1
ATOM 839 C C . GLU A 1 102 ? -1.815 -3.602 21.652 1.00 71.69 102 GLU A C 1
ATOM 841 O O . GLU A 1 102 ? -1.738 -3.246 20.451 1.00 71.69 102 GLU A O 1
#

Sequence (102 aa):
MRGAREADPDYTKVTAPALSFATIYDAPYIPADADAALREKIVTRWNEYGNPFQRYKIDHFKRDMKQGQVIELHDTDHADFMRDAMFQKFLVREMRKFLLGE

Mean predicted aligned error: 4.45 Å

Solvent-accessible surface area (backbone atoms only — not comparable to full-atom values): 6238 Å² total; per-residue (Å²): 114,68,69,63,58,74,66,53,79,73,38,74,77,54,84,66,75,43,81,44,80,42,72,46,72,95,67,77,93,71,66,94,84,55,49,72,69,56,48,49,54,50,52,52,48,28,65,75,43,50,56,54,46,58,51,50,54,51,53,50,45,66,71,39,24,85,53,54,44,78,45,77,38,66,97,53,57,99,58,37,63,81,71,35,71,66,51,35,51,51,50,54,52,53,52,47,26,70,76,71,75,102